Protein AF-A0A936DPJ7-F1 (afdb_monomer)

Nearest PDB structures (foldseek):
  1pnz-assembly1_A  TM=6.715E-01  e=6.244E-01  Escherichia coli
  3fhh-assembly1_A  TM=7.476E-01  e=6.589E-01  Shigella dysenteriae
  9c4o-assembly1_A  TM=6.183E-01  e=1.013E+00  Escherichia coli BW25113

Sequence (91 aa):
MLNARVHYQTKTLVGLEFLPVEEAQSYWQADASITYNSPSKKYSARAYAQNLFDETVKSFSTPLALSVPGSLYLTALRPPRTYGLRLGVSF

Secondary structure (DSSP, 8-state):
-EEEEEEEE-SEESSSS--GGGEEPPEEEEEEEEEEE-TTSSEEEEEEEESTT----EEEEEE-TTSPTTT-EEEEEPP-SEEEEEEEE--

Foldseek 3Di:
DKDKDKDWDAWDAQDDVPDPVRIWHIDMWMKIKDKDAPPVNQKIKMKIKTRVVQDWTWNHKDDDPPDDVPDDIDIDTDDGIDIDMDMGGDD

Mean predicted aligned error: 4.54 Å

Solvent-accessible surface area (backbone atoms onl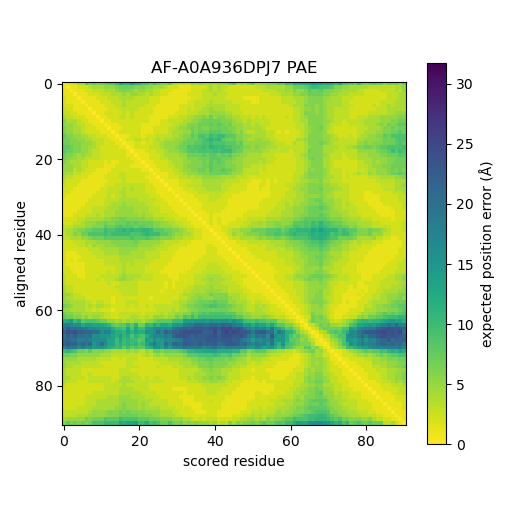y — not comparable to full-atom values): 5326 Å² total; per-residue (Å²): 89,79,48,75,49,79,48,76,44,69,65,43,74,37,42,88,83,82,46,80,83,19,53,34,73,58,52,71,41,34,32,41,35,45,38,50,65,44,96,84,62,36,39,36,42,32,44,37,36,38,34,72,77,50,55,87,45,69,61,34,26,45,72,41,96,87,42,61,90,93,71,45,68,52,67,46,66,47,76,59,56,43,74,51,77,46,78,47,79,60,134

pLDDT: mean 93.76, std 7.75, range [64.12, 98.56]

Radius of gyration: 19.21 Å; Cα contacts (8 Å, |Δi|>4): 184; chains: 1; bounding box: 47×26×45 Å

Structure (mmCIF, N/CA/C/O backbone):
data_AF-A0A936DPJ7-F1
#
_entry.id   AF-A0A936DPJ7-F1
#
loop_
_atom_site.group_PDB
_atom_site.id
_atom_site.type_symbol
_atom_site.label_atom_id
_atom_site.label_alt_id
_atom_site.label_comp_id
_atom_site.label_asym_id
_atom_site.label_entity_id
_atom_site.label_seq_id
_atom_site.pdbx_PDB_ins_code
_atom_site.Cartn_x
_atom_site.Cartn_y
_atom_site.Cartn_z
_atom_site.occupancy
_atom_site.B_iso_or_equiv
_atom_site.auth_seq_id
_atom_site.auth_comp_id
_atom_site.auth_asym_id
_atom_site.auth_atom_id
_atom_site.pdbx_PDB_model_num
ATOM 1 N N . MET A 1 1 ? -16.260 -5.445 11.845 1.00 93.69 1 MET A N 1
ATOM 2 C CA . MET A 1 1 ? -16.339 -5.399 10.369 1.00 93.69 1 MET A CA 1
ATOM 3 C C . MET A 1 1 ? -14.981 -5.757 9.798 1.00 93.69 1 MET A C 1
ATOM 5 O O . MET A 1 1 ? -13.989 -5.195 10.246 1.00 93.69 1 MET A O 1
ATOM 9 N N . LEU A 1 2 ? -14.947 -6.686 8.846 1.00 97.25 2 LEU A N 1
ATOM 10 C CA . LEU A 1 2 ? -13.746 -7.054 8.100 1.00 97.25 2 LEU A CA 1
ATOM 11 C C . LEU A 1 2 ? -13.809 -6.405 6.714 1.00 97.25 2 LEU A C 1
ATOM 13 O O . LEU A 1 2 ? -14.883 -6.337 6.117 1.00 97.25 2 LEU A O 1
ATOM 17 N N . ASN A 1 3 ? -12.682 -5.910 6.215 1.00 98.06 3 ASN A N 1
ATOM 18 C CA . ASN A 1 3 ? -12.569 -5.375 4.864 1.00 98.06 3 ASN A CA 1
ATOM 19 C C . ASN A 1 3 ? -11.265 -5.855 4.226 1.00 98.06 3 ASN A C 1
ATOM 21 O O . ASN A 1 3 ? -10.225 -5.850 4.885 1.00 98.06 3 ASN A O 1
ATOM 25 N N . ALA A 1 4 ? -11.340 -6.230 2.953 1.00 97.94 4 ALA A N 1
ATOM 26 C CA . ALA A 1 4 ? -10.195 -6.563 2.124 1.00 97.94 4 ALA A CA 1
ATOM 27 C C . ALA A 1 4 ? -10.360 -5.907 0.749 1.00 97.94 4 ALA A C 1
ATOM 29 O O . ALA A 1 4 ? -11.478 -5.790 0.240 1.00 97.94 4 ALA A O 1
ATOM 30 N N . ARG A 1 5 ? -9.248 -5.479 0.158 1.00 98.38 5 ARG A N 1
ATOM 31 C CA . ARG A 1 5 ? -9.172 -4.936 -1.1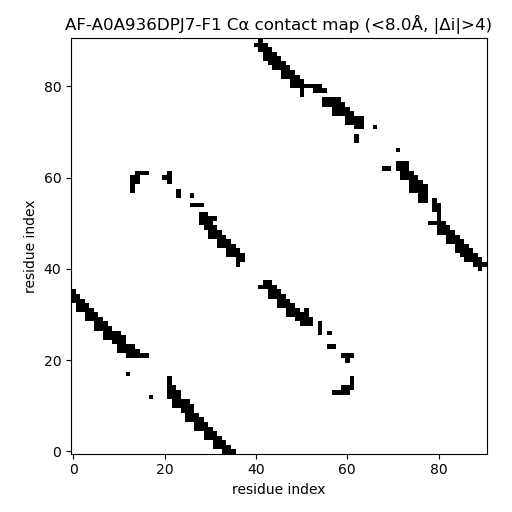98 1.00 98.38 5 ARG A CA 1
ATOM 32 C C . ARG A 1 5 ? -8.012 -5.598 -1.918 1.00 98.38 5 ARG A C 1
ATOM 34 O O . ARG A 1 5 ? -6.945 -5.747 -1.338 1.00 98.38 5 ARG A O 1
ATOM 41 N N . VAL A 1 6 ? -8.223 -5.946 -3.180 1.00 98.25 6 VAL A N 1
ATOM 42 C CA . VAL A 1 6 ? -7.181 -6.459 -4.067 1.00 98.25 6 VAL A CA 1
ATOM 43 C C . VAL A 1 6 ? -7.156 -5.596 -5.323 1.00 98.25 6 VAL A C 1
ATOM 45 O O . VAL A 1 6 ? -8.205 -5.192 -5.822 1.00 98.25 6 VAL A O 1
ATOM 48 N N . HIS A 1 7 ? -5.961 -5.297 -5.811 1.00 97.31 7 HIS A N 1
ATOM 49 C CA . HIS A 1 7 ? -5.709 -4.540 -7.024 1.00 97.31 7 HIS A CA 1
ATOM 50 C C . HIS A 1 7 ? -4.693 -5.292 -7.882 1.00 97.31 7 HIS A C 1
ATOM 52 O O . HIS A 1 7 ? -3.635 -5.675 -7.390 1.00 97.31 7 HIS A O 1
ATOM 58 N N . TYR A 1 8 ? -5.011 -5.474 -9.159 1.00 97.88 8 TYR A N 1
ATOM 59 C CA . TYR A 1 8 ? -4.078 -5.969 -10.160 1.00 97.88 8 TYR A CA 1
ATOM 60 C C . TYR A 1 8 ? -3.829 -4.879 -11.182 1.00 97.88 8 TYR A C 1
ATOM 62 O O . TYR A 1 8 ? -4.776 -4.267 -11.675 1.00 97.88 8 TYR A O 1
ATOM 70 N N . GLN A 1 9 ? -2.565 -4.679 -11.524 1.00 97.12 9 GLN A N 1
ATOM 71 C CA . GLN A 1 9 ? -2.181 -3.802 -12.612 1.00 97.12 9 GLN A CA 1
ATOM 72 C C . GLN A 1 9 ? -1.289 -4.577 -13.566 1.00 97.12 9 GLN A C 1
ATOM 74 O O . GLN A 1 9 ? -0.329 -5.225 -13.148 1.00 97.12 9 GLN A O 1
ATOM 79 N N . THR A 1 10 ? -1.593 -4.495 -14.856 1.00 97.62 10 THR A N 1
ATOM 80 C CA . THR A 1 10 ? -0.680 -4.963 -15.895 1.00 97.62 10 THR A CA 1
ATOM 81 C C . THR A 1 10 ? 0.528 -4.034 -15.993 1.00 97.62 10 THR A C 1
ATOM 83 O O . THR A 1 10 ? 0.581 -2.970 -15.369 1.00 97.62 10 THR A O 1
ATOM 86 N N . LYS A 1 11 ? 1.503 -4.430 -16.812 1.00 96.25 11 LYS A N 1
ATOM 87 C CA . LYS A 1 11 ? 2.641 -3.580 -17.151 1.00 96.25 11 LYS A CA 1
ATOM 88 C C . LYS A 1 11 ? 2.162 -2.202 -17.628 1.00 96.25 11 LYS A C 1
ATOM 90 O O . LYS A 1 11 ? 1.226 -2.120 -18.424 1.00 96.25 11 LYS A O 1
ATOM 95 N N . THR A 1 12 ? 2.799 -1.141 -17.143 1.00 95.69 12 THR A N 1
ATOM 96 C CA . THR A 1 12 ? 2.503 0.245 -17.533 1.00 95.69 12 THR A CA 1
ATOM 97 C C . THR A 1 12 ? 3.776 1.080 -17.580 1.00 95.69 12 THR A C 1
ATOM 99 O O . THR A 1 12 ? 4.787 0.720 -16.977 1.00 95.69 12 THR A O 1
ATOM 102 N N . LEU A 1 13 ? 3.703 2.224 -18.253 1.00 96.25 13 LEU A N 1
ATOM 103 C CA . LEU A 1 13 ? 4.712 3.273 -18.164 1.00 96.25 13 LEU A CA 1
ATOM 104 C C . LEU A 1 13 ? 4.463 4.152 -16.933 1.00 96.25 13 LEU A C 1
ATOM 106 O O . LEU A 1 13 ? 3.315 4.431 -16.581 1.00 96.25 13 LEU A O 1
ATOM 110 N N . VAL A 1 14 ? 5.550 4.562 -16.282 1.00 95.88 14 VAL A N 1
ATOM 111 C CA . VAL A 1 14 ? 5.583 5.485 -15.134 1.00 95.88 14 VAL A CA 1
ATOM 112 C C . VAL A 1 14 ? 6.426 6.741 -15.415 1.00 95.88 14 VAL A C 1
ATOM 114 O O . VAL A 1 14 ? 6.740 7.495 -14.495 1.00 95.88 14 VAL A O 1
ATOM 117 N N . GLY A 1 15 ? 6.787 6.937 -16.683 1.00 93.00 15 GLY A N 1
ATOM 118 C CA . GLY A 1 15 ? 7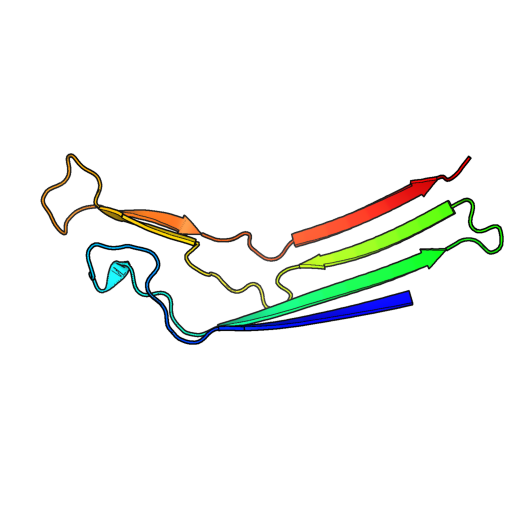.468 8.093 -17.265 1.00 93.00 15 GLY A CA 1
ATOM 119 C C . GLY A 1 15 ? 6.976 8.303 -18.701 1.00 93.00 15 GLY A C 1
ATOM 120 O O . GLY A 1 15 ? 6.168 7.509 -19.198 1.00 93.00 15 GLY A O 1
ATOM 121 N N . LEU A 1 16 ? 7.402 9.389 -19.343 1.00 91.19 16 LEU A N 1
ATOM 122 C CA . LEU A 1 16 ? 6.917 9.815 -20.666 1.00 91.19 16 LEU A CA 1
ATOM 123 C C . LEU A 1 16 ? 8.031 9.879 -21.717 1.00 91.19 16 LEU A C 1
ATOM 125 O O . LEU A 1 16 ? 7.806 10.342 -22.833 1.00 91.19 16 LEU A O 1
ATOM 129 N N . GLU A 1 17 ? 9.224 9.411 -21.377 1.00 88.75 17 GLU A N 1
ATOM 130 C CA . GLU A 1 17 ? 10.385 9.361 -22.253 1.00 88.75 17 GLU A CA 1
ATOM 131 C C . GLU A 1 17 ? 10.493 8.005 -22.971 1.00 88.75 17 GLU A C 1
ATOM 133 O O . GLU A 1 17 ? 11.308 7.844 -23.879 1.00 88.75 17 GLU A O 1
ATOM 138 N N . PHE A 1 18 ? 9.608 7.062 -22.623 1.00 88.69 18 PHE A N 1
ATOM 139 C CA . PHE A 1 18 ? 9.445 5.742 -23.239 1.00 88.69 18 PHE A CA 1
ATOM 140 C C . PHE A 1 18 ? 10.697 4.869 -23.122 1.00 88.69 18 PHE A C 1
ATOM 142 O O . PHE A 1 18 ? 11.0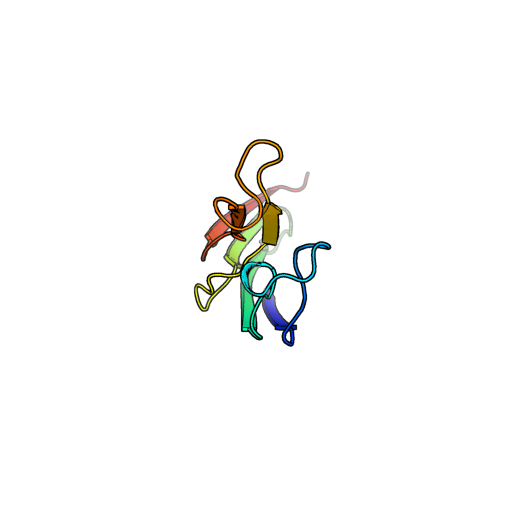00 4.052 -23.996 1.00 88.69 18 PHE A O 1
ATOM 149 N N . LEU A 1 19 ? 11.430 5.030 -22.022 1.00 88.50 19 LEU A N 1
ATOM 150 C CA . LEU A 1 19 ? 12.654 4.286 -21.759 1.00 88.50 19 LEU A CA 1
ATOM 151 C C . LEU A 1 19 ? 12.351 2.997 -20.976 1.00 88.50 19 LEU A C 1
ATOM 153 O O . LEU A 1 19 ? 11.441 2.982 -20.148 1.00 88.50 19 LEU A O 1
ATOM 157 N N . PRO A 1 20 ? 13.139 1.915 -21.135 1.00 89.12 20 PRO A N 1
ATOM 158 C CA . PRO A 1 20 ? 12.894 0.659 -20.414 1.00 89.12 20 PRO A CA 1
ATOM 159 C C . PRO A 1 20 ? 12.839 0.808 -18.883 1.00 89.12 20 PRO A C 1
ATOM 161 O O . PRO A 1 20 ? 12.131 0.076 -18.194 1.00 89.12 20 PRO A O 1
ATOM 164 N N . VAL A 1 21 ? 13.570 1.778 -18.323 1.00 88.75 21 VAL A N 1
ATOM 165 C CA . VAL A 1 21 ? 13.571 2.062 -16.879 1.00 88.75 21 VAL A CA 1
ATOM 166 C C . VAL A 1 21 ? 12.247 2.656 -16.382 1.00 88.75 21 VAL A C 1
ATOM 168 O O . VAL A 1 21 ? 11.918 2.510 -15.203 1.00 88.75 21 VAL A O 1
ATOM 171 N N . GLU A 1 22 ? 11.448 3.242 -17.266 1.00 92.75 22 GLU A N 1
ATOM 172 C CA . GLU A 1 22 ? 10.129 3.810 -16.971 1.00 92.75 22 GLU A CA 1
ATOM 173 C C . GLU A 1 22 ? 9.015 2.771 -17.055 1.00 92.75 22 GLU A C 1
ATOM 175 O O . GLU A 1 22 ? 7.855 3.079 -16.794 1.00 92.75 22 GLU A O 1
ATOM 180 N N . GLU A 1 23 ? 9.338 1.519 -17.367 1.00 94.81 23 GLU A N 1
ATOM 181 C CA . GLU A 1 23 ? 8.377 0.433 -17.293 1.00 94.81 23 GLU A CA 1
ATOM 182 C C . GLU A 1 23 ? 8.240 -0.065 -15.845 1.00 94.81 23 GLU A C 1
ATOM 184 O O . GLU A 1 23 ? 9.213 -0.452 -15.176 1.00 94.81 23 GLU A O 1
ATOM 189 N N . ALA A 1 24 ? 7.000 -0.081 -15.359 1.00 95.38 24 ALA A N 1
ATOM 190 C CA . ALA A 1 24 ? 6.592 -0.819 -14.175 1.00 95.38 24 ALA A CA 1
ATOM 191 C C . ALA A 1 24 ? 5.988 -2.158 -14.610 1.00 95.38 24 ALA A C 1
ATOM 193 O O . ALA A 1 24 ? 5.078 -2.197 -15.440 1.00 95.38 24 ALA A O 1
ATOM 194 N N . GLN A 1 25 ? 6.505 -3.253 -14.051 1.00 95.62 25 GLN A N 1
ATOM 195 C CA . GLN A 1 25 ? 6.002 -4.603 -14.314 1.00 95.62 25 GLN A CA 1
ATOM 196 C C . GLN A 1 25 ? 4.600 -4.795 -13.726 1.00 95.62 25 GLN A C 1
ATOM 198 O O . GLN A 1 25 ? 4.153 -4.015 -12.885 1.00 95.62 25 GLN A O 1
ATOM 203 N N . SER A 1 26 ? 3.902 -5.838 -14.177 1.00 97.06 26 SER A N 1
ATOM 204 C CA . SER A 1 26 ? 2.615 -6.215 -13.593 1.00 97.06 26 SER A CA 1
ATOM 205 C C . SER A 1 26 ? 2.772 -6.633 -12.134 1.00 97.06 26 SER A C 1
ATOM 207 O O . SER A 1 26 ? 3.737 -7.319 -11.800 1.00 97.06 26 SER A O 1
ATOM 209 N N . TYR A 1 27 ? 1.804 -6.291 -11.289 1.00 96.94 27 TYR A N 1
ATOM 210 C CA . TYR A 1 27 ? 1.825 -6.651 -9.871 1.00 96.94 27 TYR A CA 1
ATOM 211 C C . TYR A 1 27 ? 0.409 -6.817 -9.310 1.00 96.94 27 TYR A C 1
ATOM 213 O O . TYR A 1 27 ? -0.567 -6.266 -9.833 1.00 96.94 27 TYR A O 1
ATOM 221 N N . TRP A 1 28 ? 0.320 -7.553 -8.204 1.00 97.75 28 TRP A N 1
ATOM 222 C CA . TRP A 1 28 ? -0.870 -7.654 -7.363 1.00 97.75 28 TRP A CA 1
ATOM 223 C C . TRP A 1 28 ? -0.616 -6.942 -6.042 1.00 97.75 28 TRP A C 1
ATOM 225 O O . TRP A 1 28 ? 0.419 -7.133 -5.423 1.00 97.75 28 TRP A O 1
ATOM 235 N N . GLN A 1 29 ? -1.572 -6.157 -5.566 1.00 97.81 29 GLN A N 1
ATOM 236 C CA . GLN A 1 29 ? -1.500 -5.521 -4.257 1.00 97.81 29 GLN A CA 1
ATOM 237 C C . GLN A 1 29 ? -2.775 -5.813 -3.479 1.00 97.81 29 GLN A C 1
ATOM 239 O O . GLN A 1 29 ? -3.872 -5.762 -4.035 1.00 97.81 29 GLN A O 1
ATOM 244 N N . ALA A 1 30 ? -2.633 -6.128 -2.196 1.00 98.38 30 ALA A N 1
ATOM 245 C CA . ALA A 1 30 ? -3.761 -6.403 -1.322 1.00 98.38 30 ALA A CA 1
ATOM 246 C C . ALA A 1 30 ? -3.664 -5.591 -0.032 1.00 98.38 30 ALA A C 1
ATOM 248 O O . ALA A 1 30 ? -2.588 -5.467 0.549 1.00 98.38 30 ALA A O 1
ATOM 249 N N . ASP A 1 31 ? -4.808 -5.101 0.432 1.00 98.56 31 ASP A N 1
ATOM 250 C CA . ASP A 1 31 ? -4.962 -4.388 1.695 1.00 98.56 31 ASP A CA 1
ATOM 251 C C . ASP A 1 31 ? -6.046 -5.077 2.524 1.00 98.56 31 ASP A C 1
ATOM 253 O O . ASP A 1 31 ? -7.050 -5.554 1.986 1.00 98.56 31 ASP A O 1
ATOM 257 N N . ALA A 1 32 ? -5.884 -5.093 3.845 1.00 98.56 32 ALA A N 1
ATOM 258 C CA . ALA A 1 32 ? -6.883 -5.637 4.754 1.00 98.56 32 ALA A CA 1
ATOM 259 C C . ALA A 1 32 ? -7.029 -4.792 6.015 1.00 98.56 32 ALA A C 1
ATOM 261 O O . ALA A 1 32 ? -6.110 -4.105 6.463 1.00 98.56 32 ALA A O 1
ATOM 262 N N . SER A 1 33 ? -8.212 -4.853 6.619 1.00 98.56 33 SER A N 1
ATOM 263 C CA . SER A 1 33 ? -8.453 -4.220 7.908 1.00 98.56 33 SER A CA 1
ATOM 264 C C . SER A 1 33 ? -9.585 -4.869 8.683 1.00 98.56 33 SER A C 1
ATOM 266 O O . SER A 1 33 ? -10.547 -5.381 8.108 1.00 98.56 33 SER A O 1
ATOM 268 N N . ILE A 1 34 ? -9.487 -4.762 10.002 1.00 98.50 34 ILE A N 1
ATOM 269 C CA . ILE A 1 34 ? -10.521 -5.158 10.944 1.00 98.50 34 ILE A CA 1
ATOM 270 C C . ILE A 1 34 ? -10.915 -3.949 11.784 1.00 98.50 34 ILE A C 1
ATOM 272 O O . ILE A 1 34 ? -10.061 -3.236 12.305 1.00 98.50 34 ILE A O 1
ATOM 276 N N . THR A 1 35 ? -12.218 -3.727 11.910 1.00 98.38 35 THR A N 1
ATOM 277 C CA . THR A 1 35 ? -12.795 -2.641 12.702 1.00 98.38 35 THR A CA 1
ATOM 278 C C . THR A 1 35 ? -13.715 -3.206 13.772 1.00 98.38 35 THR A C 1
ATOM 280 O O . THR A 1 35 ? -14.662 -3.937 13.461 1.00 98.38 35 THR A O 1
ATOM 283 N N . TYR A 1 36 ? -13.480 -2.812 15.015 1.00 98.12 36 TYR A N 1
ATOM 284 C CA . TYR A 1 36 ? -14.386 -2.974 16.141 1.00 98.12 36 TYR A CA 1
ATOM 285 C C . TYR A 1 36 ? -15.115 -1.654 16.411 1.00 98.12 36 TYR A C 1
ATOM 287 O O . TYR A 1 36 ? -14.506 -0.587 16.374 1.00 98.12 36 TYR A O 1
ATOM 295 N N . ASN A 1 37 ? -16.412 -1.740 16.701 1.00 97.94 37 ASN A N 1
ATOM 296 C CA . ASN A 1 37 ? -17.223 -0.620 17.170 1.00 97.94 37 ASN A CA 1
ATOM 297 C C . ASN A 1 37 ? -17.822 -1.012 18.521 1.00 97.94 37 ASN A C 1
ATOM 299 O O . ASN A 1 37 ? -18.314 -2.134 18.656 1.00 97.94 37 ASN A O 1
ATOM 303 N N . SER A 1 38 ? -17.805 -0.104 19.499 1.00 97.06 38 SER A N 1
ATOM 304 C CA . SER A 1 38 ? -18.464 -0.353 20.781 1.00 97.06 38 SER A CA 1
ATOM 305 C C . SER A 1 38 ? -19.971 -0.555 20.579 1.00 97.06 38 SER A C 1
ATOM 307 O O . SER A 1 38 ? -20.539 0.007 19.638 1.00 97.06 38 SER A O 1
ATOM 309 N N . PRO A 1 39 ? -20.665 -1.286 21.471 1.00 96.62 39 PRO A N 1
ATOM 310 C CA . PRO A 1 39 ? -22.120 -1.447 21.388 1.00 96.62 39 PRO A CA 1
ATOM 311 C C . PRO A 1 39 ? -22.871 -0.108 21.340 1.00 96.62 39 PRO A C 1
ATOM 313 O O . PRO A 1 39 ? -23.848 0.045 20.615 1.00 96.62 39 PRO A O 1
ATOM 316 N N . SER A 1 40 ? -22.355 0.894 22.058 1.00 95.81 40 SER A N 1
ATOM 317 C CA . SER A 1 40 ? -22.869 2.268 22.078 1.00 95.81 40 SER A CA 1
ATOM 318 C C . SER A 1 40 ? -22.547 3.089 20.824 1.00 95.81 40 SER A C 1
ATOM 320 O O . SER A 1 40 ? -22.981 4.233 20.734 1.00 95.81 40 SER A O 1
ATOM 322 N N . LYS A 1 41 ? -21.737 2.560 19.896 1.00 93.69 41 LYS A N 1
ATOM 323 C CA . LYS A 1 41 ? -21.195 3.238 18.703 1.00 93.69 41 LYS A CA 1
ATOM 324 C C . LYS A 1 41 ? -20.399 4.526 18.970 1.00 93.69 41 L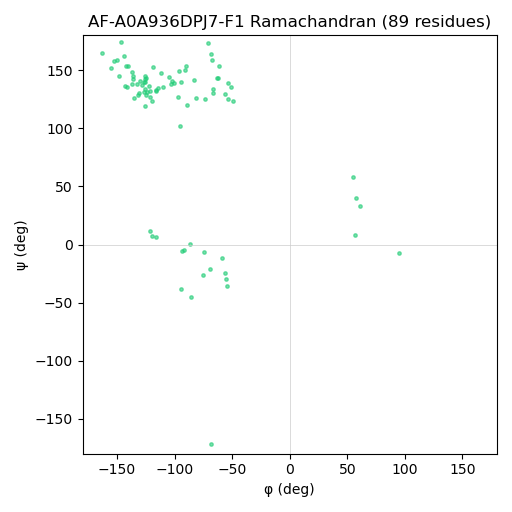YS A C 1
ATOM 326 O O . LYS A 1 41 ? -20.009 5.195 18.022 1.00 93.69 41 LYS A O 1
ATOM 331 N N . LYS A 1 42 ? -20.110 4.854 20.233 1.00 97.00 42 LYS A N 1
ATOM 332 C CA . LYS A 1 42 ? -19.307 6.026 20.622 1.00 97.00 42 LYS A CA 1
ATOM 333 C C . LYS A 1 42 ? -17.814 5.843 20.377 1.00 97.00 42 LYS A C 1
ATOM 335 O O . LYS A 1 42 ? -17.111 6.831 20.206 1.00 97.00 42 LYS A O 1
ATOM 340 N N . TYR A 1 43 ? -17.333 4.599 20.373 1.00 97.88 43 TYR A N 1
ATOM 341 C CA . TYR A 1 43 ? -15.918 4.281 20.204 1.00 97.88 43 TYR A CA 1
ATOM 342 C C . TYR A 1 43 ? -15.713 3.312 19.046 1.00 97.88 43 TYR A C 1
ATOM 344 O O . TYR A 1 43 ? -16.494 2.374 18.860 1.00 97.88 43 TYR A O 1
ATOM 352 N N . SER A 1 44 ? -14.625 3.498 18.305 1.00 98.19 44 SER A N 1
ATOM 353 C CA . SER A 1 44 ? -14.184 2.561 17.273 1.00 98.19 44 SER A CA 1
ATOM 354 C C . SER A 1 44 ? -12.676 2.345 17.321 1.00 98.19 44 SER A C 1
ATOM 356 O O . SER A 1 44 ? -11.915 3.245 17.680 1.00 98.19 44 SER A O 1
ATOM 358 N N . ALA A 1 45 ? -12.248 1.141 16.955 1.00 98.38 45 ALA A N 1
ATOM 359 C CA . ALA A 1 45 ? -10.847 0.778 16.798 1.00 98.38 45 ALA A CA 1
ATOM 360 C C . ALA A 1 45 ? -10.679 -0.008 15.496 1.00 98.38 45 ALA A C 1
ATOM 362 O O . ALA A 1 45 ? -11.364 -1.007 15.279 1.00 98.38 45 ALA A O 1
ATOM 363 N N . ARG A 1 46 ? -9.775 0.435 14.623 1.00 98.50 46 ARG A N 1
ATOM 364 C CA . ARG A 1 46 ? -9.469 -0.216 13.348 1.00 98.50 46 ARG A CA 1
ATOM 365 C C . ARG A 1 46 ? -7.984 -0.500 13.232 1.00 98.50 46 ARG A C 1
ATOM 367 O O . ARG A 1 46 ? -7.197 0.437 13.177 1.00 98.50 46 ARG A O 1
ATOM 374 N N . ALA A 1 47 ? -7.626 -1.770 13.109 1.00 98.56 47 ALA A N 1
ATOM 375 C CA . ALA A 1 47 ? -6.293 -2.183 12.693 1.00 98.56 47 ALA A CA 1
ATOM 376 C C . ALA A 1 47 ? -6.288 -2.427 11.179 1.00 98.56 47 ALA A C 1
ATOM 378 O O . ALA A 1 47 ? -7.261 -2.957 10.629 1.00 98.56 47 ALA A O 1
ATOM 379 N N . TYR A 1 48 ? -5.223 -2.024 10.494 1.00 98.50 48 TYR A N 1
ATOM 380 C CA . TYR A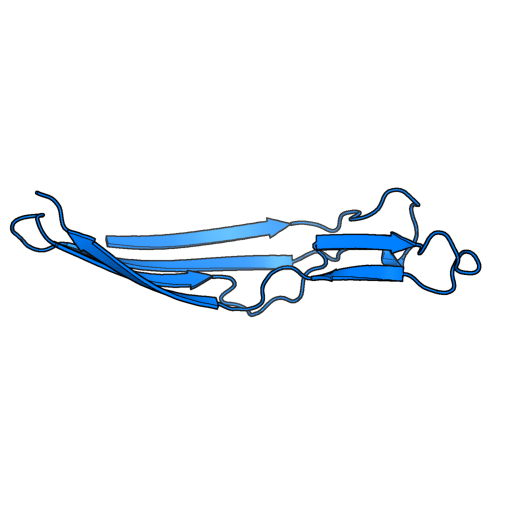 1 48 ? -5.090 -2.193 9.050 1.00 98.50 48 TYR A CA 1
ATOM 381 C C . TYR A 1 48 ? -3.663 -2.542 8.634 1.00 98.50 48 TYR A C 1
ATOM 383 O O . TYR A 1 48 ? -2.698 -2.181 9.308 1.00 98.50 48 TYR A O 1
ATOM 391 N N . ALA A 1 49 ? -3.565 -3.217 7.493 1.00 98.50 49 ALA A N 1
ATOM 392 C CA . ALA A 1 49 ? -2.337 -3.493 6.769 1.00 98.50 49 ALA A CA 1
ATOM 393 C C . ALA A 1 49 ? -2.549 -3.128 5.294 1.00 98.50 49 ALA A C 1
ATOM 395 O O . ALA A 1 49 ? -3.540 -3.551 4.693 1.00 98.50 49 ALA A O 1
ATOM 396 N N . GLN A 1 50 ? -1.642 -2.338 4.728 1.00 98.44 50 GLN A N 1
ATOM 397 C CA . GLN A 1 50 ? -1.617 -1.995 3.306 1.00 98.44 50 GLN A CA 1
ATOM 398 C C . GLN A 1 50 ? -0.401 -2.635 2.649 1.00 98.44 50 GLN A C 1
ATOM 400 O O . GLN A 1 50 ? 0.644 -2.751 3.294 1.00 98.44 50 GLN A O 1
ATOM 405 N N . ASN A 1 51 ? -0.531 -3.015 1.379 1.00 98.12 51 ASN A N 1
ATOM 406 C CA . ASN A 1 51 ? 0.494 -3.742 0.633 1.00 98.12 51 ASN A CA 1
ATOM 407 C C . ASN A 1 51 ? 0.921 -5.047 1.341 1.00 98.12 51 ASN A C 1
ATOM 409 O O . ASN A 1 51 ? 2.085 -5.257 1.674 1.00 98.12 51 ASN A O 1
ATOM 413 N N . LEU A 1 52 ? -0.042 -5.939 1.592 1.00 97.75 52 LEU A N 1
ATOM 414 C CA . LEU A 1 52 ? 0.135 -7.206 2.317 1.00 97.75 52 LEU A CA 1
ATOM 415 C C . LEU A 1 52 ? 1.205 -8.133 1.736 1.00 97.75 52 LEU A C 1
ATOM 417 O O . LEU A 1 52 ? 1.729 -8.958 2.478 1.00 97.75 52 LEU A O 1
ATOM 421 N N . PHE A 1 53 ? 1.526 -8.014 0.449 1.00 96.81 53 PHE A N 1
ATOM 422 C CA . PHE A 1 53 ? 2.573 -8.806 -0.201 1.00 96.81 53 PHE A CA 1
ATOM 423 C C . PHE A 1 53 ? 3.944 -8.123 -0.182 1.00 96.81 53 PHE A C 1
ATOM 425 O O . PHE A 1 53 ? 4.930 -8.763 -0.512 1.00 96.81 53 PHE A O 1
ATOM 432 N N . ASP A 1 54 ? 4.029 -6.885 0.320 1.00 97.19 54 ASP A N 1
ATOM 433 C CA . ASP A 1 54 ? 5.250 -6.066 0.332 1.00 97.19 54 ASP A CA 1
ATOM 434 C C . ASP A 1 54 ? 5.846 -5.837 -1.067 1.00 97.19 54 ASP A C 1
ATOM 436 O O . ASP A 1 54 ? 7.056 -5.870 -1.278 1.00 97.19 54 ASP A O 1
ATOM 440 N N . GLU A 1 55 ? 4.974 -5.603 -2.050 1.00 97.38 55 GLU A N 1
ATOM 441 C CA . GLU A 1 55 ? 5.398 -5.364 -3.426 1.00 97.38 55 GLU A CA 1
ATOM 442 C C . GLU A 1 55 ? 6.161 -4.048 -3.558 1.00 97.38 55 GLU A C 1
ATOM 444 O O . GLU A 1 55 ? 5.702 -2.994 -3.102 1.00 97.38 55 GLU A O 1
ATOM 449 N N . THR A 1 56 ? 7.293 -4.098 -4.260 1.00 96.81 56 THR A N 1
ATOM 450 C CA . THR A 1 56 ? 8.090 -2.916 -4.599 1.00 96.81 56 THR A CA 1
ATOM 451 C C . THR A 1 56 ? 7.706 -2.422 -5.986 1.00 96.81 56 THR A C 1
ATOM 453 O O . THR A 1 56 ? 8.129 -2.963 -7.006 1.00 96.81 56 THR A O 1
ATOM 456 N N . VAL A 1 57 ? 6.902 -1.360 -6.029 1.00 95.81 57 VAL A N 1
ATOM 457 C CA . VAL A 1 57 ? 6.351 -0.814 -7.275 1.00 95.81 57 VAL A CA 1
ATOM 458 C C . VAL A 1 57 ? 6.871 0.600 -7.505 1.00 95.81 57 VAL A C 1
ATOM 460 O O . VAL A 1 57 ? 6.818 1.444 -6.609 1.00 95.81 57 VAL A O 1
ATOM 463 N N . LYS A 1 58 ? 7.331 0.889 -8.726 1.00 96.56 58 LYS A N 1
ATOM 464 C CA . LYS A 1 58 ? 7.696 2.252 -9.134 1.00 96.56 58 LYS A CA 1
ATOM 465 C C . LYS A 1 58 ? 6.446 3.132 -9.178 1.00 96.56 58 LYS A C 1
ATOM 467 O O . LYS A 1 58 ? 5.439 2.764 -9.779 1.00 96.56 58 LYS A O 1
ATOM 472 N N . SER A 1 59 ? 6.511 4.299 -8.550 1.00 95.12 59 SER A N 1
ATOM 473 C CA . SER A 1 59 ? 5.480 5.332 -8.657 1.00 95.12 59 SER A CA 1
ATOM 474 C C . SER A 1 59 ? 5.722 6.223 -9.869 1.00 95.12 59 SER A C 1
ATOM 476 O O . SER A 1 59 ? 4.781 6.505 -10.601 1.00 95.12 59 SER A O 1
ATOM 478 N N . PHE A 1 60 ? 6.970 6.651 -10.065 1.00 94.69 60 PHE A N 1
ATOM 479 C CA . PHE A 1 60 ? 7.427 7.361 -11.255 1.00 94.69 60 PHE A CA 1
ATOM 480 C C . PHE A 1 60 ? 8.915 7.103 -11.482 1.00 94.69 60 PHE A C 1
ATOM 482 O O . PHE A 1 60 ? 9.640 6.763 -10.540 1.00 94.69 60 PHE A O 1
ATOM 489 N N . SER A 1 61 ? 9.361 7.286 -12.720 1.00 94.06 61 SER A N 1
ATOM 490 C CA . SER A 1 61 ? 10.774 7.348 -13.086 1.00 94.06 61 SER A CA 1
ATOM 491 C C . SER A 1 61 ? 10.942 8.421 -14.157 1.00 94.06 61 SER A C 1
ATOM 493 O O . SER A 1 61 ? 10.100 8.514 -15.042 1.00 94.06 61 SER A O 1
ATOM 495 N N . THR A 1 62 ? 11.964 9.265 -14.043 1.00 91.00 62 THR A N 1
ATOM 496 C CA . THR A 1 62 ? 12.249 10.329 -15.019 1.00 91.00 62 THR A CA 1
ATOM 497 C C . THR A 1 62 ? 13.759 10.570 -15.096 1.00 91.00 62 THR A C 1
ATOM 499 O O . THR A 1 62 ? 14.452 10.429 -14.074 1.00 91.00 62 THR A O 1
ATOM 502 N N . PRO A 1 63 ? 14.314 10.895 -16.274 1.00 88.31 63 PRO A N 1
ATOM 503 C CA . PRO A 1 63 ? 15.708 11.289 -16.390 1.00 88.31 63 PRO A CA 1
ATOM 504 C C . PRO A 1 63 ? 15.988 12.576 -15.608 1.00 88.31 63 PRO A C 1
ATOM 506 O O . PRO A 1 63 ? 15.192 13.512 -15.561 1.00 88.31 63 PRO A O 1
ATOM 509 N N . LEU A 1 64 ? 17.169 12.646 -15.000 1.00 85.88 64 LEU A N 1
ATOM 510 C CA . LEU A 1 64 ? 17.640 13.879 -14.372 1.00 85.88 64 LEU A CA 1
ATOM 511 C C . LEU A 1 64 ? 18.053 14.888 -15.453 1.00 85.88 64 LEU A C 1
ATOM 513 O O . LEU A 1 64 ? 18.919 14.599 -16.267 1.00 85.88 64 LEU A O 1
ATOM 517 N N . ALA A 1 65 ? 17.483 16.097 -15.422 1.00 72.12 65 ALA A N 1
ATOM 518 C CA . ALA A 1 65 ? 17.645 17.121 -16.467 1.00 72.12 65 ALA A CA 1
ATOM 519 C C . ALA A 1 65 ? 19.096 17.586 -16.745 1.00 72.12 65 ALA A C 1
ATOM 521 O O . ALA A 1 65 ? 19.337 18.272 -17.733 1.00 72.12 65 ALA A O 1
ATOM 522 N N . LEU A 1 66 ? 20.059 17.233 -15.886 1.00 70.81 66 LEU A N 1
ATOM 523 C CA . LEU A 1 66 ? 21.483 17.571 -16.024 1.00 70.81 66 LEU A CA 1
ATOM 524 C C . LEU A 1 66 ? 22.385 16.338 -16.197 1.00 70.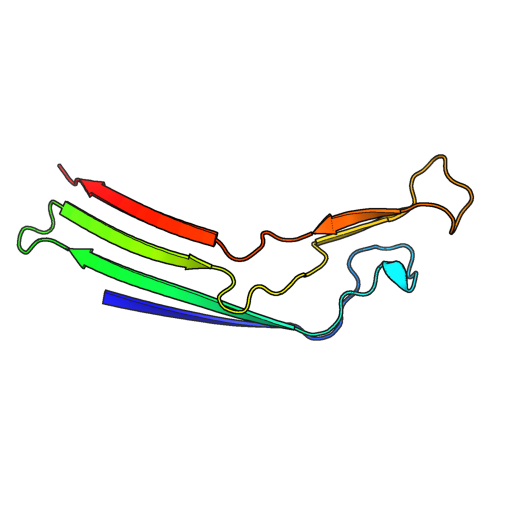81 66 LEU A C 1
ATOM 526 O O . LEU A 1 66 ? 23.609 16.464 -16.170 1.00 70.81 66 LEU A O 1
ATOM 530 N N . SER A 1 67 ? 21.810 15.142 -16.329 1.00 67.62 67 SER A N 1
ATOM 531 C CA . SER A 1 67 ? 22.572 13.924 -16.585 1.00 67.62 67 SER A CA 1
ATOM 532 C C . SER A 1 67 ? 22.720 13.695 -18.092 1.00 67.62 67 SER A C 1
ATOM 534 O O . SER A 1 67 ? 21.905 14.156 -18.892 1.00 67.62 67 SER A O 1
ATOM 536 N N . VAL A 1 68 ? 23.779 12.988 -18.505 1.00 69.56 68 VAL A N 1
ATOM 537 C CA . VAL A 1 68 ? 23.873 12.494 -19.888 1.00 69.56 68 VAL A CA 1
ATOM 538 C C . VAL A 1 68 ? 22.613 11.657 -20.148 1.00 69.56 68 VAL A C 1
ATOM 540 O O . VAL A 1 68 ? 22.320 10.795 -19.312 1.00 69.56 68 VAL A O 1
ATOM 543 N N . PRO A 1 69 ? 21.856 11.878 -21.240 1.00 64.12 69 PRO A N 1
ATOM 544 C CA . PRO A 1 69 ? 20.650 11.102 -21.517 1.00 64.12 69 PRO A CA 1
ATOM 545 C C . PRO A 1 69 ? 20.935 9.600 -21.395 1.00 64.12 69 PRO A C 1
ATOM 547 O O . PRO A 1 69 ? 21.866 9.095 -22.019 1.00 64.12 69 PRO A O 1
ATOM 550 N N . GLY A 1 70 ? 20.188 8.897 -20.538 1.00 65.31 70 GLY A N 1
ATOM 551 C CA . GLY A 1 70 ? 20.421 7.473 -20.268 1.00 65.31 70 GLY A CA 1
ATOM 552 C C . GLY A 1 70 ? 21.297 7.139 -19.053 1.00 65.31 70 GLY A C 1
ATOM 553 O O . GLY A 1 70 ? 21.405 5.965 -18.709 1.00 65.31 70 GLY A O 1
ATOM 554 N N . SER A 1 71 ? 21.924 8.123 -18.395 1.00 77.44 71 SER A N 1
ATOM 555 C CA . SER A 1 71 ? 22.922 7.867 -17.336 1.00 77.44 71 SER A CA 1
ATOM 556 C C . SER A 1 71 ? 22.369 7.859 -15.911 1.00 77.44 71 SER A C 1
ATOM 558 O O . SER A 1 71 ? 22.807 7.045 -15.102 1.00 77.44 71 SER A O 1
ATOM 560 N N . LEU A 1 72 ? 21.420 8.744 -15.580 1.00 85.88 72 LEU A N 1
ATOM 561 C CA . LEU A 1 72 ? 20.864 8.859 -14.229 1.00 85.88 72 LEU A CA 1
ATOM 562 C C . LEU A 1 72 ? 19.373 9.180 -14.258 1.00 85.88 72 LEU A C 1
ATOM 564 O O . LEU A 1 72 ? 18.933 10.089 -14.967 1.00 85.88 72 LEU A O 1
ATOM 568 N N . TYR A 1 73 ? 18.636 8.483 -13.396 1.00 88.50 73 TYR A N 1
ATOM 569 C CA . TYR A 1 73 ? 17.189 8.587 -13.261 1.00 88.50 73 TYR A CA 1
ATOM 570 C C . TYR A 1 73 ? 16.802 8.857 -11.815 1.00 88.50 73 TYR A C 1
ATOM 572 O O . TYR A 1 73 ? 17.337 8.243 -10.889 1.00 88.50 73 TYR A O 1
ATOM 580 N N . LEU A 1 74 ? 15.818 9.729 -11.632 1.00 91.50 74 LEU A N 1
ATOM 581 C CA . LEU A 1 74 ? 15.106 9.868 -10.373 1.00 91.50 74 LEU A CA 1
ATOM 582 C C . LEU A 1 74 ? 13.915 8.911 -10.394 1.00 91.50 74 LEU A C 1
ATOM 584 O O . LEU A 1 74 ? 13.046 9.020 -11.254 1.00 91.50 74 LEU A O 1
ATOM 588 N N . THR A 1 75 ? 13.867 7.978 -9.444 1.00 93.38 75 THR A N 1
ATOM 589 C CA . THR A 1 75 ? 12.758 7.026 -9.301 1.00 93.38 75 THR A CA 1
ATOM 590 C C . THR A 1 75 ? 12.192 7.110 -7.895 1.00 93.38 75 THR A C 1
ATOM 592 O O . THR A 1 75 ? 12.938 6.984 -6.926 1.00 93.38 75 THR A O 1
ATOM 595 N N . ALA A 1 76 ? 10.875 7.273 -7.778 1.00 96.12 76 ALA A N 1
ATOM 596 C CA . ALA A 1 76 ? 10.184 7.110 -6.504 1.00 96.12 76 ALA A CA 1
ATOM 597 C C . ALA A 1 76 ? 9.453 5.774 -6.466 1.00 96.12 76 ALA A C 1
ATOM 599 O O . ALA A 1 76 ? 8.803 5.370 -7.433 1.00 96.12 76 ALA A O 1
ATOM 600 N N . LEU A 1 77 ? 9.529 5.110 -5.319 1.00 96.69 77 LEU A N 1
ATOM 601 C CA . LEU A 1 77 ? 8.812 3.874 -5.045 1.00 96.69 77 LEU A CA 1
ATOM 602 C C . LEU A 1 77 ? 7.515 4.182 -4.301 1.00 96.69 77 LEU A C 1
ATOM 604 O O . LEU A 1 77 ? 7.424 5.149 -3.542 1.00 96.69 77 LEU A O 1
ATOM 608 N N . ARG A 1 78 ? 6.499 3.352 -4.526 1.00 95.56 78 ARG A N 1
ATOM 609 C CA . ARG A 1 78 ? 5.285 3.367 -3.710 1.00 95.56 78 ARG A CA 1
ATOM 610 C C . ARG A 1 78 ? 5.600 2.887 -2.288 1.00 95.56 78 ARG A C 1
ATOM 612 O O . ARG A 1 78 ? 6.601 2.195 -2.098 1.00 95.56 78 ARG A O 1
ATOM 619 N N . PRO A 1 79 ? 4.759 3.231 -1.293 1.00 96.56 79 PRO A N 1
ATOM 620 C CA . PRO A 1 79 ? 4.973 2.783 0.075 1.00 96.56 79 PRO A CA 1
ATOM 621 C C . PRO A 1 79 ? 5.120 1.253 0.167 1.00 96.56 79 PRO A C 1
ATOM 623 O O . PRO A 1 79 ? 4.352 0.533 -0.485 1.00 96.56 79 PRO A O 1
ATOM 626 N N . PRO A 1 80 ? 6.062 0.755 0.989 1.00 97.12 80 PRO A N 1
ATOM 627 C CA . PRO A 1 80 ? 6.175 -0.672 1.275 1.00 97.12 80 PRO A CA 1
ATOM 628 C C . PRO A 1 80 ? 4.969 -1.137 2.102 1.00 97.12 80 PRO A C 1
ATOM 630 O O . PRO A 1 80 ? 4.010 -0.386 2.324 1.00 97.12 80 PRO A O 1
ATOM 633 N N . ARG A 1 81 ? 4.993 -2.376 2.590 1.00 98.25 81 ARG A N 1
ATOM 634 C CA . ARG A 1 81 ? 3.994 -2.840 3.550 1.00 98.25 81 ARG A CA 1
ATOM 635 C C . ARG A 1 81 ? 3.914 -1.897 4.749 1.00 98.25 81 ARG A C 1
ATOM 637 O O . ARG A 1 81 ? 4.907 -1.638 5.424 1.00 98.25 81 ARG A O 1
ATOM 644 N N . THR A 1 82 ? 2.710 -1.408 5.041 1.00 98.31 82 THR A N 1
ATOM 645 C CA . THR A 1 82 ? 2.466 -0.530 6.194 1.00 98.31 82 THR A CA 1
ATOM 646 C C . THR A 1 82 ? 1.355 -1.074 7.071 1.00 98.31 82 THR A C 1
ATOM 648 O O . THR A 1 82 ? 0.356 -1.597 6.581 1.00 98.31 82 THR A O 1
ATOM 651 N N . TYR A 1 83 ? 1.516 -0.915 8.381 1.00 98.25 83 TYR A N 1
ATOM 652 C CA . TYR A 1 83 ? 0.518 -1.283 9.379 1.00 98.25 83 TYR A CA 1
ATOM 653 C C . TYR A 1 83 ? 0.090 -0.044 10.153 1.00 98.25 83 TYR A C 1
ATOM 655 O O . TYR A 1 83 ? 0.869 0.895 10.317 1.00 98.25 83 TYR A O 1
ATOM 663 N N . GLY A 1 84 ? -1.134 -0.045 10.667 1.00 98.19 84 GLY A N 1
ATOM 664 C CA . GLY A 1 84 ? -1.570 1.027 11.545 1.00 98.19 84 GLY A CA 1
ATOM 665 C C . GLY A 1 84 ? -2.806 0.697 12.360 1.00 98.19 84 GLY A C 1
A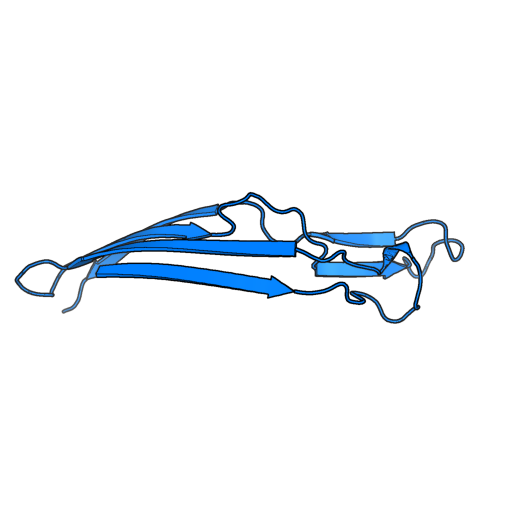TOM 666 O O . GLY A 1 84 ? -3.540 -0.256 12.089 1.00 98.19 84 GLY A O 1
ATOM 667 N N . LEU A 1 85 ? -3.020 1.532 13.372 1.00 98.50 85 LEU A N 1
ATOM 668 C CA . LEU A 1 85 ? -4.172 1.501 14.256 1.00 98.50 85 LEU A CA 1
ATOM 669 C C . LEU A 1 85 ? -4.853 2.869 14.216 1.00 98.50 85 LEU A C 1
ATOM 671 O O . LEU A 1 85 ? -4.203 3.902 14.351 1.00 98.50 85 LEU A O 1
ATOM 675 N N . ARG A 1 86 ? -6.171 2.878 14.039 1.00 98.25 86 ARG A N 1
ATOM 676 C CA . ARG A 1 86 ? -7.004 4.078 14.091 1.00 98.25 86 ARG A CA 1
ATOM 677 C C . ARG A 1 86 ? -8.031 3.928 15.202 1.00 98.25 86 ARG A C 1
ATOM 679 O O . ARG A 1 86 ? -8.809 2.979 15.184 1.00 98.25 86 ARG A O 1
ATOM 686 N N . LEU A 1 87 ? -8.048 4.877 16.131 1.00 98.19 87 LEU A N 1
ATOM 687 C CA . LEU A 1 87 ? -9.065 4.994 17.175 1.00 98.19 87 LEU A CA 1
ATOM 688 C C . LEU A 1 87 ? -10.012 6.146 16.823 1.00 98.19 87 LEU A C 1
ATOM 690 O O . LEU A 1 87 ? -9.576 7.148 16.258 1.00 98.19 87 LEU A O 1
ATOM 694 N N . GLY A 1 88 ? -11.299 6.003 17.128 1.00 97.75 88 GLY A N 1
ATOM 695 C CA . GLY A 1 88 ? -12.309 7.029 16.875 1.00 97.75 88 GLY A CA 1
ATOM 696 C C . GLY A 1 88 ? -13.250 7.205 18.059 1.00 97.75 88 GLY A C 1
ATOM 697 O O . GLY A 1 88 ? -13.628 6.221 18.696 1.00 97.75 88 GLY A O 1
ATOM 698 N N . VAL A 1 89 ? -13.635 8.455 18.317 1.00 97.81 89 VAL A N 1
ATOM 699 C CA . VAL A 1 89 ? -14.617 8.854 19.332 1.00 97.81 89 VAL A CA 1
ATOM 700 C C . VAL A 1 89 ? -15.691 9.699 18.652 1.00 97.81 89 VAL A C 1
ATOM 702 O O . VAL A 1 89 ? -15.365 10.594 17.872 1.00 97.81 89 VAL A O 1
ATOM 705 N N . SER A 1 90 ? -16.958 9.413 18.932 1.00 95.56 90 SER A N 1
ATOM 706 C CA . SER A 1 90 ? -18.107 10.199 18.473 1.00 95.56 90 SER A CA 1
ATOM 707 C C . SER A 1 90 ? -18.834 10.798 19.677 1.00 95.56 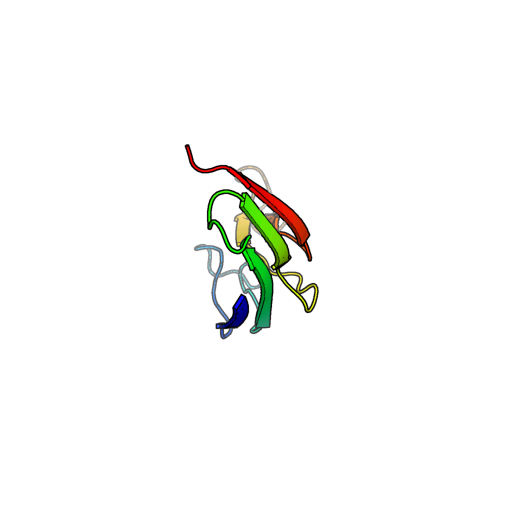90 SER A C 1
ATOM 709 O O . SER A 1 90 ? -19.092 10.082 20.650 1.00 95.56 90 SER A O 1
ATOM 711 N N . PHE A 1 91 ? -19.124 12.100 19.598 1.00 91.75 91 PHE A N 1
ATOM 712 C CA . PHE A 1 91 ? -19.732 12.913 20.656 1.00 91.75 91 PHE A CA 1
ATOM 713 C C . PHE A 1 91 ? -21.196 13.209 20.346 1.00 91.75 91 PHE A C 1
ATOM 715 O O . PHE A 1 91 ? -21.484 13.501 19.163 1.00 91.75 91 PHE A O 1
#